Protein AF-A0A6C0EZB9-F1 (afdb_monomer)

Radius of gyration: 13.23 Å; Cα contacts (8 Å, |Δi|>4): 137; chains: 1; bounding box: 29×25×46 Å

Mean predicted aligned error: 6.22 Å

pLDDT: mean 82.63, std 13.84, range [41.56, 94.44]

Solvent-accessible surface area (backbone atoms only — not comparable to full-atom values): 6174 Å² total; per-residue (Å²): 141,70,64,70,65,56,53,52,53,53,48,52,28,56,77,66,67,34,49,66,60,41,50,52,51,57,71,73,45,92,70,54,67,67,56,37,39,53,52,33,37,50,26,18,49,69,19,38,51,65,47,35,36,48,39,40,67,74,64,24,70,62,46,71,68,33,23,58,32,3,57,45,67,45,100,88,52,69,64,68,44,13,48,49,27,15,51,49,38,46,32,41,59,70,64,75,46,63,61,85,58,49,74,92,71,53,82,77,74,82,127

Sequence (111 aa):
MSNSYQFSTFKQLIDATDASGLNKELKKTKLSQANLQEILNYASLMGDCQAIRIILLCGAKATKKAIDLATKPSNNTGEGGHTMAGLYIKSILNHDIDAKLTFAQIKIVPL

Organism: NCBI:txid1070528

Nearest PDB structures (foldseek):
  5hry-assembly3_D  TM=6.557E-01  e=8.475E-01  synthetic construct
  4eqf-assembly1_A  TM=3.449E-01  e=7.005E+00  Mus musculus

Secondary structure (DSSP, 8-state):
--HHHHHHHHHHHHHTT-HHHHHHHHHHS---HHHHHHHHHHHHHHT-HHHHHHHHHTTPPP-HHHHHHHTS--TTS-HHHHHHHHHHHHHHHTTSS-TTS-GGGS-----

Structure (mmCIF, N/CA/C/O backbone):
data_AF-A0A6C0EZB9-F1
#
_entry.id   AF-A0A6C0EZB9-F1
#
loop_
_atom_site.group_PDB
_atom_site.id
_atom_site.type_symbol
_atom_site.label_atom_id
_atom_site.label_alt_id
_atom_site.label_comp_id
_atom_site.label_asym_id
_atom_site.label_entity_id
_atom_site.label_seq_id
_atom_site.pdbx_PDB_ins_code
_atom_site.Cartn_x
_atom_site.Cartn_y
_atom_site.Cartn_z
_atom_site.occupancy
_atom_site.B_iso_or_equiv
_atom_site.auth_seq_id
_atom_site.auth_comp_id
_atom_site.auth_asym_id
_atom_site.auth_atom_id
_atom_site.pdbx_PDB_model_num
ATOM 1 N N . MET A 1 1 ? -0.438 12.243 22.602 1.00 43.31 1 MET A N 1
ATOM 2 C CA . MET A 1 1 ? 0.925 11.751 22.286 1.00 43.31 1 MET A CA 1
ATOM 3 C C . MET A 1 1 ? 0.867 10.522 21.361 1.00 43.31 1 MET A C 1
ATOM 5 O O . MET A 1 1 ? 1.581 9.562 21.598 1.00 43.31 1 MET A O 1
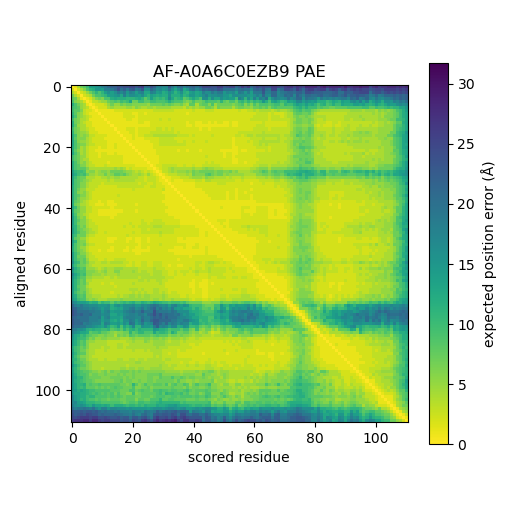ATOM 9 N N . SER A 1 2 ? 0.035 10.509 20.305 1.00 47.41 2 SER A N 1
ATOM 10 C CA . SER A 1 2 ? -0.497 9.210 19.825 1.00 47.41 2 SER A CA 1
ATOM 11 C C . SER A 1 2 ? -0.338 8.887 18.330 1.00 47.41 2 SER A C 1
ATOM 13 O O . SER A 1 2 ? -0.514 7.731 17.972 1.00 47.41 2 SER A O 1
ATOM 15 N N . ASN A 1 3 ? 0.040 9.835 17.461 1.00 52.62 3 ASN A N 1
ATOM 16 C CA . ASN A 1 3 ? 0.189 9.546 16.020 1.00 52.62 3 ASN A CA 1
ATOM 17 C C . ASN A 1 3 ? 1.583 9.013 15.641 1.00 52.62 3 ASN A C 1
ATOM 19 O O . ASN A 1 3 ? 1.689 8.114 14.811 1.00 52.62 3 ASN A O 1
ATOM 23 N N . SER A 1 4 ? 2.654 9.514 16.266 1.00 59.09 4 SER A N 1
ATOM 24 C CA . SER A 1 4 ? 4.028 9.157 15.874 1.00 59.09 4 SER A CA 1
ATOM 25 C C . SER A 1 4 ? 4.390 7.700 16.183 1.00 59.09 4 SER A C 1
ATOM 27 O O . SER A 1 4 ? 5.082 7.066 15.393 1.00 59.09 4 SER A O 1
ATOM 29 N N . TYR A 1 5 ? 3.888 7.154 17.298 1.00 60.44 5 TYR A N 1
ATOM 30 C CA . TYR A 1 5 ? 4.156 5.770 17.715 1.00 60.44 5 TYR A CA 1
ATOM 31 C C . TYR A 1 5 ? 3.452 4.744 16.812 1.00 60.44 5 TYR A C 1
ATOM 33 O O . TYR A 1 5 ? 4.022 3.713 16.464 1.00 60.44 5 TYR A O 1
ATOM 41 N N . GLN A 1 6 ? 2.225 5.045 16.374 1.00 68.81 6 GLN A N 1
ATOM 42 C CA . GLN A 1 6 ? 1.485 4.174 15.459 1.00 68.81 6 GLN A CA 1
ATOM 43 C C . GLN A 1 6 ? 2.152 4.131 14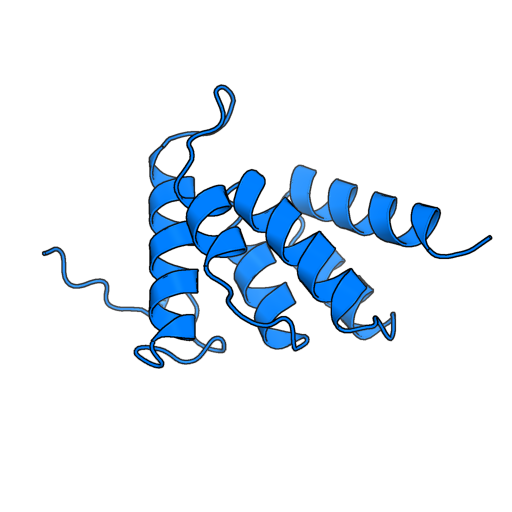.082 1.00 68.81 6 GLN A C 1
ATOM 45 O O . GLN A 1 6 ? 2.300 3.062 13.496 1.00 68.81 6 GLN A O 1
ATOM 50 N N . PHE A 1 7 ? 2.633 5.277 13.593 1.00 78.56 7 PHE A N 1
ATOM 51 C CA . PHE A 1 7 ? 3.327 5.330 12.311 1.00 78.56 7 PHE A CA 1
ATOM 52 C C . PHE A 1 7 ? 4.647 4.541 12.315 1.00 78.56 7 PHE A C 1
ATOM 54 O O . PHE A 1 7 ? 4.953 3.877 11.325 1.00 78.56 7 PHE A O 1
ATOM 61 N N . SER A 1 8 ? 5.394 4.524 13.429 1.00 84.69 8 SER A N 1
ATOM 62 C CA . SER A 1 8 ? 6.603 3.690 13.539 1.00 84.69 8 SER A CA 1
ATOM 63 C C . SER A 1 8 ? 6.320 2.190 13.443 1.00 84.69 8 SER A C 1
ATOM 65 O O . SER A 1 8 ? 7.085 1.484 12.792 1.00 84.69 8 SER A O 1
ATOM 67 N N . THR A 1 9 ? 5.216 1.701 14.015 1.00 91.62 9 THR A N 1
ATOM 68 C CA . THR A 1 9 ? 4.844 0.279 13.925 1.00 91.62 9 THR A CA 1
ATOM 69 C C . THR A 1 9 ? 4.531 -0.124 12.487 1.00 91.62 9 THR A C 1
ATOM 71 O O . THR A 1 9 ? 5.013 -1.151 12.019 1.00 91.62 9 THR A O 1
ATOM 74 N N . PHE A 1 10 ? 3.785 0.700 11.744 1.00 92.50 10 PHE A N 1
ATOM 75 C CA . PHE A 1 10 ? 3.490 0.404 10.340 1.00 92.50 10 PHE A CA 1
ATOM 76 C C . PHE A 1 10 ? 4.748 0.384 9.470 1.00 92.50 10 PHE A C 1
ATOM 78 O O . PHE A 1 10 ? 4.873 -0.499 8.626 1.00 92.50 10 PHE A O 1
ATOM 85 N N . LYS A 1 11 ? 5.698 1.300 9.699 1.00 91.19 11 LYS A N 1
ATOM 86 C CA . LYS A 1 11 ? 6.990 1.278 8.997 1.00 91.19 11 LYS A CA 1
ATOM 87 C C . LYS A 1 11 ? 7.765 -0.000 9.266 1.00 91.19 11 LYS A C 1
ATOM 89 O O . LYS A 1 11 ? 8.178 -0.641 8.316 1.00 91.19 11 LYS A O 1
ATOM 94 N N . GLN A 1 12 ? 7.883 -0.405 10.531 1.00 92.69 12 GLN A N 1
ATOM 95 C CA . GLN A 1 12 ? 8.571 -1.645 10.902 1.00 92.69 12 GLN A CA 1
ATOM 96 C C . GLN A 1 12 ? 7.960 -2.871 10.216 1.00 92.69 12 GLN A C 1
ATOM 98 O O . GLN A 1 12 ? 8.690 -3.734 9.743 1.00 92.69 12 GLN A O 1
ATOM 103 N N . LEU A 1 13 ? 6.628 -2.937 10.128 1.00 94.38 13 LEU A N 1
ATOM 104 C CA . LEU A 1 13 ? 5.934 -4.032 9.448 1.00 94.38 13 LEU A CA 1
ATOM 105 C C . LEU A 1 13 ? 6.193 -4.026 7.934 1.00 94.38 13 LEU A C 1
ATOM 107 O O . LEU A 1 13 ? 6.365 -5.092 7.351 1.00 94.38 13 LEU A O 1
ATOM 111 N N . ILE A 1 14 ? 6.257 -2.846 7.309 1.00 92.00 14 ILE A N 1
ATOM 112 C CA . ILE A 1 14 ? 6.591 -2.690 5.884 1.00 92.00 14 ILE A CA 1
ATOM 113 C C . ILE A 1 14 ? 8.060 -3.049 5.627 1.00 92.00 14 ILE A C 1
ATOM 115 O O . ILE A 1 14 ? 8.352 -3.821 4.722 1.00 92.00 14 ILE A O 1
ATOM 119 N N . ASP A 1 15 ? 8.983 -2.550 6.449 1.00 89.81 15 ASP A N 1
ATOM 120 C CA . ASP A 1 15 ? 10.417 -2.833 6.332 1.00 89.81 15 ASP A CA 1
ATOM 121 C C . ASP A 1 15 ? 10.706 -4.333 6.515 1.00 89.81 15 ASP A C 1
ATOM 123 O O . ASP A 1 15 ? 11.576 -4.891 5.851 1.00 89.81 15 ASP A O 1
ATOM 127 N N . ALA A 1 16 ? 9.945 -5.005 7.387 1.00 90.12 16 ALA A N 1
ATOM 128 C CA . ALA A 1 16 ? 10.012 -6.449 7.595 1.00 90.12 16 ALA A CA 1
ATOM 129 C C . ALA A 1 16 ? 9.248 -7.267 6.537 1.00 90.12 16 ALA A C 1
ATOM 131 O O . ALA A 1 16 ? 9.256 -8.497 6.604 1.00 90.12 16 ALA A O 1
ATOM 132 N N . THR A 1 17 ? 8.569 -6.628 5.577 1.00 89.44 17 THR A N 1
ATOM 133 C CA . THR A 1 17 ? 7.665 -7.266 4.598 1.00 89.44 17 THR A CA 1
ATOM 134 C C . THR A 1 17 ? 6.558 -8.125 5.242 1.00 89.44 17 THR A C 1
ATOM 136 O O . THR A 1 17 ? 6.033 -9.067 4.643 1.00 89.44 17 THR A O 1
ATOM 139 N N . ASP A 1 18 ? 6.160 -7.796 6.478 1.00 93.00 18 ASP A N 1
ATOM 140 C CA . ASP A 1 18 ? 5.118 -8.500 7.231 1.00 93.00 18 ASP A CA 1
ATOM 141 C C . ASP A 1 18 ? 3.719 -7.983 6.864 1.00 93.00 18 ASP A C 1
ATOM 143 O O . ASP A 1 18 ? 3.036 -7.274 7.613 1.00 93.00 18 ASP A O 1
ATOM 147 N N . ALA A 1 19 ? 3.256 -8.396 5.686 1.00 90.62 19 ALA A N 1
ATOM 148 C CA . ALA A 1 19 ? 1.920 -8.091 5.186 1.00 90.62 19 ALA A CA 1
ATOM 149 C C . ALA A 1 19 ? 0.799 -8.595 6.127 1.00 90.62 19 ALA A C 1
ATOM 151 O O . ALA A 1 19 ? -0.268 -7.983 6.233 1.00 90.62 19 ALA A O 1
ATOM 152 N N . SER A 1 20 ? 1.019 -9.707 6.838 1.00 93.50 20 SER A N 1
ATOM 153 C CA . SER A 1 20 ? 0.023 -10.278 7.755 1.00 93.50 20 SER A CA 1
ATOM 154 C C . SER A 1 20 ? -0.139 -9.415 9.004 1.00 93.50 20 SER A C 1
ATOM 156 O O . SER A 1 20 ? -1.267 -9.068 9.376 1.00 93.50 20 SER A O 1
ATOM 158 N N . GLY A 1 21 ? 0.977 -9.026 9.623 1.00 94.44 21 GLY A N 1
ATOM 159 C CA . GLY A 1 21 ? 1.015 -8.091 10.740 1.00 94.44 21 GLY A CA 1
ATOM 160 C C . GLY A 1 21 ? 0.442 -6.732 10.358 1.00 94.44 21 GLY A C 1
ATOM 161 O O . GLY A 1 21 ? -0.439 -6.231 11.058 1.00 94.44 21 GLY A O 1
ATOM 162 N N . LEU A 1 22 ? 0.826 -6.194 9.195 1.00 94.12 22 LEU A N 1
ATOM 163 C CA . LEU A 1 22 ? 0.305 -4.927 8.673 1.00 94.12 22 LEU A CA 1
ATOM 164 C C . LEU A 1 22 ? -1.226 -4.936 8.556 1.00 94.12 22 LEU A C 1
ATOM 166 O O . LEU A 1 22 ? -1.895 -4.033 9.057 1.00 94.12 22 LEU A O 1
ATOM 170 N N . ASN A 1 23 ? -1.800 -5.976 7.945 1.00 93.69 23 ASN A N 1
ATOM 171 C CA . ASN A 1 23 ? -3.250 -6.108 7.789 1.00 93.69 23 ASN A CA 1
ATOM 172 C C . ASN A 1 23 ? -3.972 -6.211 9.141 1.00 93.69 23 ASN A C 1
ATOM 174 O O . ASN A 1 23 ? -5.039 -5.625 9.331 1.00 93.69 23 ASN A O 1
ATOM 178 N N . LYS A 1 24 ? -3.399 -6.949 10.100 1.00 94.38 24 LYS A N 1
ATOM 179 C CA . LYS A 1 24 ? -3.957 -7.042 11.456 1.00 94.38 24 LYS A CA 1
ATOM 180 C C . LYS A 1 24 ? -3.943 -5.681 12.147 1.00 94.38 24 LYS A C 1
ATOM 182 O O . LYS A 1 24 ? -4.950 -5.307 12.744 1.00 94.38 24 LYS A O 1
ATOM 187 N N . GLU A 1 25 ? -2.841 -4.946 12.051 1.00 93.19 25 GLU A N 1
ATOM 188 C CA . GLU A 1 25 ? -2.673 -3.670 12.744 1.00 93.19 25 GLU A CA 1
ATOM 189 C C . GLU A 1 25 ? -3.552 -2.562 12.148 1.00 93.19 25 GLU A C 1
ATOM 191 O O . GLU A 1 25 ? -4.215 -1.828 12.885 1.00 93.19 25 GLU A O 1
ATOM 196 N N . LEU A 1 26 ? -3.664 -2.506 10.816 1.00 91.69 26 LEU A N 1
ATOM 197 C CA . LEU A 1 26 ? -4.555 -1.574 10.114 1.00 91.69 26 LEU A CA 1
ATOM 198 C C . LEU A 1 26 ? -6.038 -1.840 10.404 1.00 91.69 26 LEU A C 1
ATOM 200 O O . LEU A 1 26 ? -6.827 -0.905 10.466 1.00 91.69 26 LEU A O 1
ATOM 204 N N . LYS A 1 27 ? -6.439 -3.101 10.611 1.00 89.81 27 LYS A N 1
ATOM 205 C CA . LYS A 1 27 ? -7.824 -3.439 10.983 1.00 89.81 27 LYS A CA 1
ATOM 206 C C . LYS A 1 27 ? -8.158 -3.101 12.432 1.00 89.81 27 LYS A C 1
ATOM 208 O O . LYS A 1 27 ? -9.306 -2.781 12.731 1.00 89.81 27 LYS A O 1
ATOM 213 N N . LYS A 1 28 ? -7.180 -3.199 13.335 1.00 89.12 28 LYS A N 1
ATOM 214 C CA . LYS A 1 28 ? -7.347 -2.825 14.747 1.00 89.12 28 LYS A CA 1
ATOM 215 C C . LYS A 1 28 ? -7.387 -1.311 14.930 1.00 89.12 28 LYS A C 1
ATOM 217 O O . LYS A 1 28 ? -8.104 -0.816 15.797 1.00 89.12 28 LYS A O 1
ATOM 222 N N . THR A 1 29 ? -6.634 -0.584 14.111 1.00 85.56 29 THR A N 1
ATOM 223 C CA . THR A 1 29 ? -6.448 0.857 14.261 1.00 85.56 29 THR A CA 1
ATOM 224 C C . THR A 1 29 ? -7.352 1.627 13.304 1.00 85.56 29 THR A C 1
ATOM 226 O O . THR A 1 29 ? -7.186 1.569 12.090 1.00 85.56 29 THR A O 1
ATOM 229 N N . LYS A 1 30 ? -8.291 2.420 13.835 1.00 82.06 30 LYS A N 1
ATOM 230 C CA . LYS A 1 30 ? -9.062 3.370 13.016 1.00 82.06 30 LYS A CA 1
ATOM 231 C C . LYS A 1 30 ? -8.175 4.550 12.622 1.00 82.06 30 LYS A C 1
ATOM 233 O O . LYS A 1 30 ? -8.017 5.496 13.390 1.00 82.06 30 LYS A O 1
ATOM 238 N N . LEU A 1 31 ? -7.593 4.481 11.431 1.00 87.44 31 LEU A N 1
ATOM 239 C CA . LEU A 1 31 ? -6.751 5.540 10.886 1.00 87.44 31 LEU A CA 1
ATOM 240 C C . LEU A 1 31 ? -7.562 6.565 10.092 1.00 87.44 31 LEU A C 1
ATOM 242 O O . LEU A 1 31 ? -8.544 6.239 9.428 1.00 87.44 31 LEU A O 1
ATOM 246 N N . SER A 1 32 ? -7.114 7.819 10.143 1.00 90.94 32 SER A N 1
ATOM 247 C CA . SER A 1 32 ? -7.601 8.861 9.244 1.00 90.94 32 SER A CA 1
ATOM 248 C C . SER A 1 32 ? -7.094 8.618 7.820 1.00 90.94 32 SER A C 1
ATOM 250 O O . SER A 1 32 ? -6.074 7.955 7.607 1.00 90.94 32 SER A O 1
ATOM 252 N N . GLN A 1 33 ? -7.752 9.235 6.837 1.00 90.88 33 GLN A N 1
ATOM 253 C CA . GLN A 1 33 ? -7.290 9.171 5.451 1.00 90.88 33 GLN A CA 1
ATOM 254 C C . GLN A 1 33 ? -5.869 9.717 5.275 1.00 90.88 33 GLN A C 1
ATOM 256 O O . GLN A 1 33 ? -5.107 9.194 4.467 1.00 90.88 33 GLN A O 1
ATOM 261 N N . ALA A 1 34 ? -5.503 10.756 6.031 1.00 90.81 34 ALA A N 1
ATOM 262 C CA . ALA A 1 34 ? -4.166 11.338 5.981 1.00 90.81 34 ALA A CA 1
ATOM 263 C C . ALA A 1 34 ? -3.103 10.334 6.449 1.00 90.81 34 ALA A C 1
ATOM 265 O O . ALA A 1 34 ? -2.104 10.147 5.759 1.00 90.81 34 ALA A O 1
ATOM 266 N N . ASN A 1 35 ? -3.364 9.624 7.552 1.00 91.44 35 ASN A N 1
ATOM 267 C CA . ASN A 1 35 ? -2.451 8.607 8.074 1.00 91.44 35 ASN A CA 1
ATOM 268 C C . ASN A 1 35 ? -2.337 7.422 7.103 1.00 91.44 35 ASN A C 1
ATOM 270 O O . ASN A 1 35 ? -1.236 6.976 6.798 1.00 91.44 35 ASN A O 1
ATOM 274 N N . LEU A 1 36 ? -3.462 6.943 6.558 1.00 92.81 36 LEU A N 1
ATOM 275 C CA . LEU A 1 36 ? -3.466 5.891 5.535 1.00 92.81 36 LEU A CA 1
ATOM 276 C C . LEU A 1 36 ? -2.661 6.297 4.294 1.00 92.81 36 LEU A C 1
ATOM 278 O O . LEU A 1 36 ? -1.906 5.490 3.754 1.00 92.81 36 LEU A O 1
ATOM 282 N N . GLN A 1 37 ? -2.780 7.555 3.861 1.00 94.19 37 GLN A N 1
ATOM 283 C CA . GLN A 1 37 ? -2.012 8.075 2.734 1.00 94.19 37 GLN A CA 1
ATOM 284 C C . GLN A 1 37 ? -0.515 8.152 3.043 1.00 94.19 37 GLN A C 1
ATOM 286 O O . GLN A 1 37 ? 0.306 7.890 2.166 1.00 94.19 37 GLN A O 1
ATOM 291 N N . GLU A 1 38 ? -0.147 8.515 4.269 1.00 92.94 38 GLU A N 1
ATOM 292 C CA . GLU A 1 38 ? 1.246 8.555 4.706 1.00 92.94 38 GLU A CA 1
ATOM 293 C C . GLU A 1 38 ? 1.879 7.158 4.686 1.00 92.94 38 GLU A C 1
ATOM 295 O O . GLU A 1 38 ? 2.965 6.980 4.132 1.00 92.94 38 GLU A O 1
ATOM 300 N N . ILE A 1 39 ? 1.160 6.153 5.197 1.00 93.62 39 ILE A N 1
ATOM 301 C CA . ILE A 1 39 ? 1.602 4.752 5.195 1.00 93.62 39 ILE A CA 1
ATOM 302 C C . ILE A 1 39 ? 1.686 4.224 3.757 1.00 93.62 39 ILE A C 1
ATOM 304 O O . ILE A 1 39 ? 2.668 3.576 3.405 1.00 93.62 39 ILE A O 1
ATOM 308 N N . LEU A 1 40 ? 0.716 4.558 2.897 1.00 94.38 40 LEU A N 1
ATOM 309 C CA . LEU A 1 40 ? 0.745 4.194 1.477 1.00 94.38 40 LEU A CA 1
ATOM 310 C C . LEU A 1 40 ? 1.970 4.775 0.769 1.00 94.38 40 LEU A C 1
ATOM 312 O O . LEU A 1 40 ? 2.632 4.069 0.015 1.00 94.38 40 LEU A O 1
ATOM 316 N N . ASN A 1 41 ? 2.280 6.050 1.006 1.00 92.50 41 ASN A N 1
ATOM 317 C CA . ASN A 1 41 ? 3.447 6.698 0.414 1.00 92.50 41 ASN A CA 1
ATOM 318 C C . ASN A 1 41 ? 4.743 6.012 0.864 1.00 92.50 41 ASN A C 1
ATOM 320 O O . ASN A 1 41 ? 5.646 5.835 0.052 1.00 92.50 41 ASN A O 1
ATOM 324 N N . TYR A 1 42 ? 4.829 5.600 2.131 1.00 91.75 42 TYR A N 1
ATOM 325 C CA . TYR A 1 42 ? 5.984 4.860 2.627 1.00 91.75 42 TYR A CA 1
ATOM 326 C C . TYR A 1 42 ? 6.091 3.467 1.994 1.00 91.75 42 TYR A C 1
ATOM 328 O O . TYR A 1 42 ? 7.139 3.127 1.462 1.00 91.75 42 TYR A O 1
ATOM 336 N N . ALA A 1 43 ? 5.000 2.698 1.949 1.00 91.38 43 ALA A N 1
ATOM 337 C CA . ALA A 1 43 ? 4.978 1.400 1.269 1.00 91.38 43 ALA A CA 1
ATOM 338 C C . ALA A 1 43 ? 5.343 1.520 -0.222 1.00 91.38 43 ALA A C 1
ATOM 340 O O . ALA A 1 43 ? 6.054 0.675 -0.758 1.00 91.38 43 ALA A O 1
ATOM 341 N N . SER A 1 44 ? 4.909 2.610 -0.864 1.00 91.94 44 SER A N 1
ATOM 342 C CA . SER A 1 44 ? 5.277 2.955 -2.241 1.00 91.94 44 SER A CA 1
ATOM 343 C C . SER A 1 44 ? 6.776 3.212 -2.367 1.00 91.94 44 SER A C 1
ATOM 345 O O . SER A 1 44 ? 7.413 2.624 -3.226 1.00 91.94 44 SER A O 1
ATOM 347 N N . LEU A 1 45 ? 7.357 4.011 -1.468 1.00 88.88 45 LEU A N 1
ATOM 348 C CA . LEU A 1 45 ? 8.801 4.265 -1.423 1.00 88.88 45 LEU A CA 1
ATOM 349 C C . LEU A 1 45 ? 9.632 2.996 -1.177 1.00 88.88 45 LEU A C 1
ATOM 351 O O . LEU A 1 45 ? 10.786 2.943 -1.584 1.00 88.88 45 LEU A O 1
ATOM 355 N N . MET A 1 46 ? 9.069 1.990 -0.509 1.00 87.44 46 MET A N 1
ATOM 356 C CA . MET A 1 46 ? 9.723 0.696 -0.292 1.00 87.44 46 MET A CA 1
ATOM 357 C C . MET A 1 46 ? 9.494 -0.292 -1.446 1.00 87.44 46 MET A C 1
ATOM 359 O O . MET A 1 46 ? 10.130 -1.3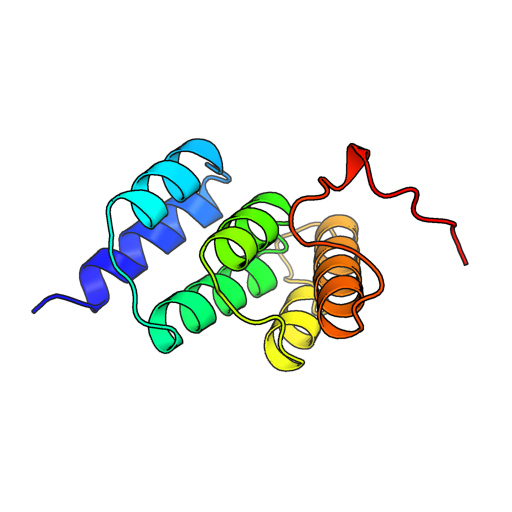42 -1.484 1.00 87.44 46 MET A O 1
ATOM 363 N N . GLY A 1 47 ? 8.599 0.022 -2.389 1.00 87.50 47 GLY A N 1
ATOM 364 C CA . GLY A 1 47 ? 8.206 -0.886 -3.469 1.00 87.50 47 GLY A CA 1
ATOM 365 C C . GLY A 1 47 ? 7.427 -2.119 -2.987 1.00 87.50 47 GLY A C 1
ATOM 366 O O . GLY A 1 47 ? 7.333 -3.109 -3.715 1.00 87.50 47 GLY A O 1
ATOM 367 N N . ASP A 1 48 ? 6.863 -2.090 -1.772 1.00 88.44 48 ASP A N 1
ATOM 368 C CA . ASP A 1 48 ? 6.156 -3.234 -1.186 1.00 88.44 48 ASP A CA 1
ATOM 369 C C . ASP A 1 48 ? 4.728 -3.334 -1.738 1.00 88.44 48 ASP A C 1
ATOM 371 O O . ASP A 1 48 ? 3.753 -2.790 -1.211 1.00 88.44 48 ASP A O 1
ATOM 375 N N . CYS A 1 49 ? 4.618 -4.088 -2.826 1.00 87.56 49 CYS A N 1
ATOM 376 C CA . CYS A 1 49 ? 3.381 -4.397 -3.526 1.00 87.56 49 CYS A CA 1
ATOM 377 C C . CYS A 1 49 ? 2.271 -4.960 -2.615 1.00 87.56 49 CYS A C 1
ATOM 379 O O . CYS A 1 49 ? 1.097 -4.613 -2.781 1.00 87.56 49 CYS A O 1
ATOM 381 N N . GLN A 1 50 ? 2.612 -5.823 -1.651 1.00 88.88 50 GLN A N 1
ATOM 382 C CA . GLN A 1 50 ? 1.617 -6.439 -0.768 1.00 88.88 50 GLN A CA 1
ATOM 383 C C . GLN A 1 50 ? 1.118 -5.437 0.269 1.00 88.88 50 GLN A C 1
ATOM 385 O O . GLN A 1 50 ? -0.095 -5.334 0.487 1.00 88.88 50 GLN A O 1
ATOM 390 N N . ALA A 1 51 ? 2.026 -4.656 0.858 1.00 92.44 51 ALA A N 1
ATOM 391 C CA . ALA A 1 51 ? 1.652 -3.587 1.770 1.00 92.44 51 ALA A CA 1
ATOM 392 C C . ALA A 1 51 ? 0.760 -2.549 1.083 1.00 92.44 51 ALA A C 1
ATOM 394 O O . ALA A 1 51 ? -0.320 -2.243 1.590 1.00 92.44 51 ALA A O 1
ATOM 395 N N . ILE A 1 52 ? 1.152 -2.070 -0.102 1.00 93.12 52 ILE A N 1
ATOM 396 C CA . ILE A 1 52 ? 0.372 -1.125 -0.916 1.00 93.12 52 ILE A CA 1
ATOM 397 C C . ILE A 1 52 ? -1.057 -1.634 -1.115 1.00 93.12 52 ILE A C 1
ATOM 399 O O . ILE A 1 52 ? -2.018 -0.905 -0.865 1.00 93.12 52 ILE A O 1
ATOM 403 N N . ARG A 1 53 ? -1.215 -2.903 -1.510 1.00 91.50 53 ARG A N 1
ATOM 404 C CA . ARG A 1 53 ? -2.532 -3.521 -1.684 1.00 91.50 53 ARG A CA 1
ATOM 405 C C . ARG A 1 53 ? -3.358 -3.497 -0.400 1.00 91.50 53 ARG A C 1
ATOM 407 O O . ARG A 1 53 ? -4.519 -3.096 -0.438 1.00 91.50 53 ARG A O 1
ATOM 414 N N . ILE A 1 54 ? -2.788 -3.922 0.725 1.00 93.81 54 ILE A N 1
ATOM 415 C CA . ILE A 1 54 ? -3.494 -3.947 2.014 1.00 93.81 54 ILE A CA 1
ATOM 416 C C . ILE A 1 54 ? -3.925 -2.536 2.423 1.00 93.81 54 ILE A C 1
ATOM 418 O O . ILE A 1 54 ? -5.067 -2.335 2.827 1.00 93.81 54 ILE A O 1
ATOM 422 N N . ILE A 1 55 ? -3.041 -1.552 2.280 1.00 94.38 55 ILE A N 1
ATOM 423 C CA . ILE A 1 55 ? -3.312 -0.165 2.665 1.00 94.38 55 ILE A CA 1
ATOM 424 C C . ILE A 1 55 ? -4.439 0.433 1.805 1.00 94.38 55 ILE A C 1
ATOM 426 O O . ILE A 1 55 ? -5.332 1.097 2.336 1.00 94.38 55 ILE A O 1
ATOM 430 N N . LEU A 1 56 ? -4.456 0.145 0.497 1.00 93.31 56 LEU A N 1
ATOM 431 C CA . LEU A 1 56 ? -5.554 0.525 -0.402 1.00 93.31 56 LEU A CA 1
ATOM 432 C C . LEU A 1 56 ? -6.875 -0.161 -0.015 1.00 93.31 56 LEU A C 1
ATOM 434 O O . LEU A 1 56 ? -7.917 0.490 0.008 1.00 93.31 56 LEU A O 1
ATOM 438 N N . LEU A 1 57 ? -6.843 -1.440 0.380 1.00 92.19 57 LEU A N 1
ATOM 439 C CA . LEU A 1 57 ? -8.022 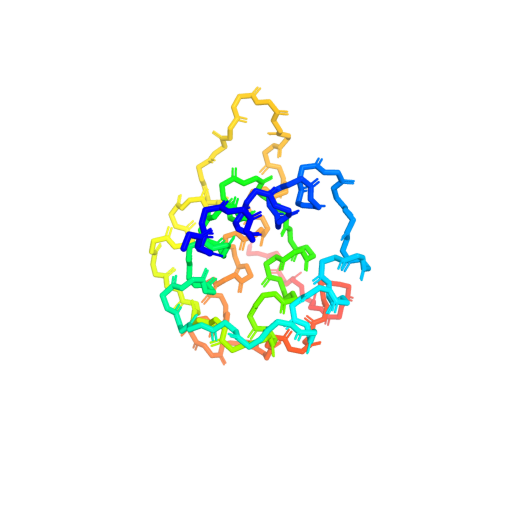-2.156 0.892 1.00 92.19 57 LEU A CA 1
ATOM 440 C C . LEU A 1 57 ? -8.554 -1.589 2.212 1.00 92.19 57 LEU A C 1
ATOM 442 O O . LEU A 1 57 ? -9.749 -1.690 2.487 1.00 92.19 57 LEU A O 1
ATOM 446 N N . CYS A 1 58 ? -7.689 -0.970 3.011 1.00 90.62 58 CYS A N 1
ATOM 447 C CA . CYS A 1 58 ? -8.069 -0.251 4.223 1.00 90.62 58 CYS A CA 1
ATOM 448 C C . CYS A 1 58 ? -8.607 1.166 3.951 1.00 90.62 58 CYS A C 1
ATOM 450 O O . CYS A 1 58 ? -8.917 1.881 4.901 1.00 90.62 58 CYS A O 1
ATOM 452 N N . GLY A 1 59 ? -8.758 1.567 2.683 1.00 90.12 59 GLY A N 1
ATOM 453 C CA . GLY A 1 59 ? -9.398 2.824 2.284 1.00 90.12 59 GLY A CA 1
ATOM 454 C C . GLY A 1 59 ? -8.434 3.936 1.874 1.00 90.12 59 GLY A C 1
ATOM 455 O O . GLY A 1 59 ? -8.880 5.036 1.535 1.00 90.12 59 GLY A O 1
ATOM 456 N N . ALA A 1 60 ? -7.120 3.681 1.851 1.00 92.12 60 ALA A N 1
ATOM 457 C CA . ALA A 1 60 ? -6.191 4.639 1.266 1.00 92.12 60 ALA A CA 1
ATOM 458 C C . ALA A 1 60 ? -6.547 4.901 -0.205 1.00 92.12 60 ALA A C 1
ATOM 460 O O . ALA A 1 60 ? -7.008 4.015 -0.924 1.00 92.12 60 ALA A O 1
ATOM 461 N N . LYS A 1 61 ? -6.323 6.132 -0.666 1.00 91.50 61 LYS A N 1
ATOM 462 C CA . LYS A 1 61 ? -6.562 6.495 -2.063 1.00 91.50 61 LYS A CA 1
ATOM 463 C C . LYS A 1 61 ? -5.286 6.268 -2.855 1.00 91.50 61 LYS A C 1
ATOM 465 O O . LYS A 1 61 ? -4.206 6.692 -2.442 1.00 91.50 61 LYS A O 1
ATOM 470 N N . ALA A 1 62 ? -5.418 5.656 -4.025 1.00 90.25 62 ALA A N 1
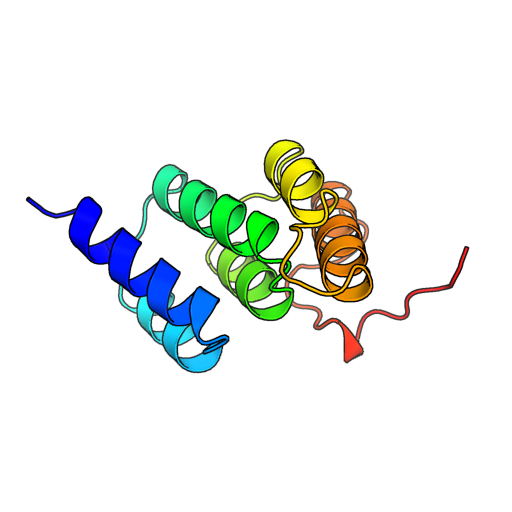ATOM 471 C CA . ALA A 1 62 ? -4.362 5.729 -5.018 1.00 90.25 62 ALA A CA 1
ATOM 472 C C . ALA A 1 62 ? -4.155 7.209 -5.387 1.00 90.25 62 ALA A C 1
ATOM 474 O O . ALA A 1 62 ? -5.118 7.955 -5.569 1.00 90.25 62 ALA A O 1
ATOM 475 N N . THR A 1 63 ? -2.905 7.665 -5.434 1.00 92.31 63 THR A N 1
ATOM 476 C CA . THR A 1 63 ? -2.574 9.054 -5.775 1.00 92.31 63 THR A CA 1
ATOM 477 C C . THR A 1 63 ? -1.365 9.093 -6.692 1.00 92.31 63 THR A C 1
ATOM 479 O O . THR A 1 63 ? -0.516 8.204 -6.641 1.00 92.31 63 THR A O 1
ATOM 482 N N . LYS A 1 64 ? -1.245 10.162 -7.491 1.00 91.50 64 LYS A N 1
ATOM 483 C CA . LYS A 1 64 ? -0.058 10.399 -8.327 1.00 91.50 64 LYS A CA 1
ATOM 484 C C . LYS A 1 64 ? 1.235 10.374 -7.509 1.00 91.50 64 LYS A C 1
ATOM 486 O O . LYS A 1 64 ? 2.191 9.740 -7.918 1.00 91.50 64 LYS A O 1
ATOM 491 N N . LYS A 1 65 ? 1.220 10.943 -6.299 1.00 92.19 65 LYS A N 1
ATOM 492 C CA . LYS A 1 65 ? 2.373 10.914 -5.390 1.00 92.19 65 LYS A CA 1
ATOM 493 C C . LYS A 1 65 ? 2.800 9.489 -5.023 1.00 92.19 65 LYS A C 1
ATOM 495 O O . LYS A 1 65 ? 3.991 9.208 -5.006 1.00 92.19 65 LYS A O 1
ATOM 500 N N . ALA A 1 66 ? 1.849 8.606 -4.718 1.00 90.56 66 ALA A N 1
ATOM 501 C CA . ALA A 1 66 ? 2.154 7.210 -4.410 1.00 90.56 66 ALA A CA 1
ATOM 502 C C . ALA A 1 66 ? 2.736 6.480 -5.637 1.00 90.56 66 ALA A C 1
ATOM 504 O O . ALA A 1 66 ? 3.697 5.733 -5.496 1.00 90.56 66 ALA A O 1
ATOM 505 N N . ILE A 1 67 ? 2.228 6.769 -6.843 1.00 91.69 67 ILE A N 1
ATOM 506 C CA . ILE A 1 67 ? 2.799 6.261 -8.103 1.00 91.69 67 ILE A CA 1
ATOM 507 C C . ILE A 1 67 ? 4.242 6.741 -8.261 1.00 91.69 67 ILE A C 1
ATOM 509 O O . ILE A 1 67 ? 5.131 5.914 -8.421 1.00 91.69 67 ILE A O 1
ATOM 513 N N . ASP A 1 68 ? 4.480 8.050 -8.155 1.00 90.25 68 ASP A N 1
ATOM 514 C CA . ASP A 1 68 ? 5.807 8.644 -8.344 1.00 90.25 68 ASP A CA 1
ATOM 515 C C . ASP A 1 68 ? 6.837 8.058 -7.371 1.00 90.25 68 ASP A C 1
ATOM 517 O O . ASP A 1 68 ? 7.993 7.858 -7.740 1.00 90.25 68 ASP A O 1
ATOM 521 N N . LEU A 1 69 ? 6.421 7.784 -6.130 1.00 89.69 69 LEU A N 1
ATOM 522 C CA . LEU A 1 69 ? 7.258 7.143 -5.117 1.00 89.69 69 LEU A CA 1
ATOM 523 C C . LEU A 1 69 ? 7.551 5.684 -5.460 1.00 89.69 69 LEU A C 1
ATOM 525 O O . LEU A 1 69 ? 8.700 5.276 -5.356 1.00 89.69 69 LEU A O 1
ATOM 529 N N . ALA A 1 70 ? 6.545 4.931 -5.903 1.00 88.25 70 ALA A N 1
ATOM 530 C CA . ALA A 1 70 ? 6.717 3.538 -6.295 1.00 88.25 70 ALA A CA 1
ATOM 531 C C . ALA A 1 70 ? 7.535 3.372 -7.580 1.00 88.25 70 ALA A C 1
ATOM 533 O O . ALA A 1 70 ? 8.203 2.367 -7.746 1.00 88.25 70 ALA A O 1
ATOM 534 N N . THR A 1 71 ? 7.526 4.345 -8.493 1.00 83.06 71 THR A N 1
ATOM 535 C CA . THR A 1 71 ? 8.322 4.286 -9.732 1.00 83.06 71 THR A CA 1
ATOM 536 C C . THR A 1 71 ? 9.748 4.815 -9.583 1.00 83.06 71 THR A C 1
ATOM 538 O O . THR A 1 71 ? 10.491 4.803 -10.560 1.00 83.06 71 THR A O 1
ATOM 541 N N . LYS A 1 72 ? 10.137 5.317 -8.404 1.00 80.50 72 LYS A N 1
ATOM 542 C CA . LYS A 1 72 ? 11.497 5.796 -8.130 1.00 80.50 72 LYS A CA 1
ATOM 543 C C . LYS A 1 72 ? 12.288 4.681 -7.448 1.00 80.50 72 LYS A C 1
ATOM 545 O O . LYS A 1 72 ? 12.065 4.454 -6.261 1.00 80.50 72 LYS A O 1
ATOM 550 N N . PRO A 1 73 ? 13.226 4.016 -8.148 1.00 64.00 73 PRO A N 1
ATOM 551 C CA . PRO A 1 73 ? 14.050 2.988 -7.531 1.00 64.00 73 PRO A CA 1
ATOM 552 C C . PRO A 1 73 ? 14.791 3.573 -6.326 1.00 64.00 73 PRO A C 1
ATOM 554 O O . PRO A 1 73 ? 15.428 4.623 -6.431 1.00 64.00 73 PRO A O 1
ATOM 557 N N . SER A 1 74 ? 14.710 2.903 -5.177 1.00 62.38 74 SER A N 1
ATOM 558 C CA . SER A 1 74 ? 15.643 3.159 -4.080 1.00 62.38 74 SER A CA 1
ATOM 559 C C . SER A 1 74 ? 16.924 2.360 -4.332 1.00 62.38 74 SER A C 1
ATOM 561 O O . SER A 1 74 ? 16.851 1.214 -4.777 1.00 62.38 74 SER A O 1
ATOM 563 N N . ASN A 1 75 ? 18.090 2.924 -4.002 1.00 59.75 75 ASN A N 1
ATOM 564 C CA . ASN A 1 75 ? 19.401 2.278 -4.187 1.00 59.75 75 ASN A CA 1
ATOM 565 C C . ASN A 1 75 ? 19.538 0.907 -3.480 1.00 59.75 75 ASN A C 1
ATOM 567 O O . ASN A 1 75 ? 20.502 0.192 -3.733 1.00 59.75 75 ASN A O 1
ATOM 571 N N . ASN A 1 76 ? 18.593 0.542 -2.602 1.00 53.25 76 ASN A N 1
ATOM 572 C CA . ASN A 1 76 ? 18.648 -0.639 -1.738 1.00 53.25 76 ASN A CA 1
ATOM 573 C C . ASN A 1 76 ? 17.625 -1.734 -2.093 1.00 53.25 76 ASN A C 1
ATOM 575 O O . ASN A 1 76 ? 17.519 -2.724 -1.373 1.00 53.25 76 ASN A O 1
ATOM 579 N N . THR A 1 77 ? 16.855 -1.587 -3.172 1.00 55.28 77 THR A N 1
ATOM 580 C CA . THR A 1 77 ? 15.763 -2.515 -3.522 1.00 55.28 77 THR A CA 1
ATOM 581 C C . THR A 1 77 ? 15.708 -2.724 -5.031 1.00 55.28 77 THR A C 1
ATOM 583 O O . THR A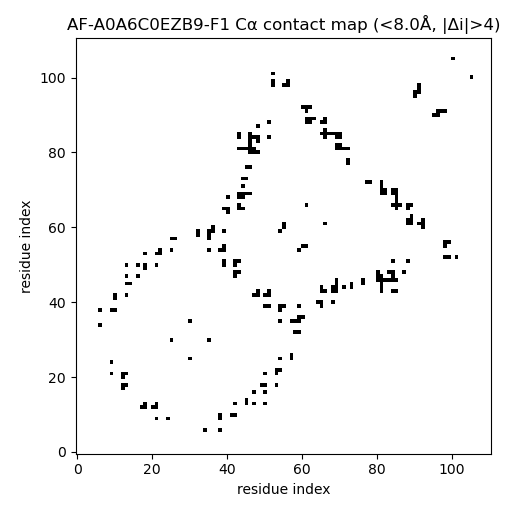 1 77 ? 15.724 -1.748 -5.774 1.00 55.28 77 THR A O 1
ATOM 586 N N . GLY A 1 78 ? 15.627 -3.978 -5.490 1.00 56.81 78 GLY A N 1
ATOM 587 C CA . GLY A 1 78 ? 15.639 -4.312 -6.920 1.00 56.81 78 GLY A CA 1
ATOM 588 C C . GLY A 1 78 ? 14.549 -3.593 -7.731 1.00 56.81 78 GLY A C 1
ATOM 589 O O . GLY A 1 78 ? 13.407 -3.459 -7.286 1.00 56.81 78 GLY A O 1
ATOM 590 N N . GLU A 1 79 ? 14.899 -3.160 -8.944 1.00 55.50 79 GLU A N 1
ATOM 591 C CA . GLU A 1 79 ? 14.086 -2.280 -9.806 1.00 55.50 79 GLU A CA 1
ATOM 592 C C . GLU A 1 79 ? 12.713 -2.865 -10.207 1.00 55.50 79 GLU A C 1
ATOM 594 O O . GLU A 1 79 ? 11.759 -2.127 -10.477 1.00 55.50 79 GLU A O 1
ATOM 599 N N . GLY A 1 80 ? 12.578 -4.196 -10.206 1.00 60.75 80 GLY A N 1
ATOM 600 C CA . GLY A 1 80 ? 11.346 -4.886 -10.603 1.00 60.75 80 GLY A CA 1
ATOM 601 C C . GLY A 1 80 ? 10.167 -4.686 -9.641 1.00 60.75 80 GLY A C 1
ATOM 602 O O . GLY A 1 80 ? 9.032 -4.534 -10.091 1.00 60.75 80 GLY A O 1
ATOM 603 N N . GLY A 1 81 ? 10.416 -4.637 -8.325 1.00 70.25 81 GLY A N 1
ATOM 604 C CA . GLY A 1 81 ? 9.354 -4.478 -7.317 1.00 70.25 81 GLY A CA 1
ATOM 605 C C . GLY A 1 81 ? 8.719 -3.084 -7.336 1.00 70.25 81 GLY A C 1
ATOM 606 O O . GLY A 1 81 ? 7.500 -2.944 -7.261 1.00 70.25 81 GLY A O 1
ATOM 607 N N . HIS A 1 82 ? 9.548 -2.063 -7.547 1.00 80.19 82 HIS A N 1
ATOM 608 C CA . HIS A 1 82 ? 9.150 -0.659 -7.684 1.00 80.19 82 HIS A CA 1
ATOM 609 C C . HIS A 1 82 ? 8.267 -0.424 -8.908 1.00 80.19 82 HIS A C 1
ATOM 611 O O . HIS A 1 82 ? 7.133 0.049 -8.808 1.00 80.19 82 HIS A O 1
ATOM 617 N N . THR A 1 83 ? 8.734 -0.871 -10.073 1.00 79.62 83 THR A N 1
ATOM 618 C CA . THR A 1 83 ? 7.977 -0.738 -11.324 1.00 79.62 83 THR A CA 1
ATOM 619 C C . THR A 1 83 ? 6.592 -1.389 -11.218 1.00 79.62 83 THR A C 1
ATOM 621 O O . THR A 1 83 ? 5.592 -0.813 -11.656 1.00 79.62 83 THR A O 1
ATOM 624 N N . MET A 1 84 ? 6.504 -2.554 -10.565 1.00 82.06 84 MET A N 1
ATOM 625 C CA . MET A 1 84 ? 5.232 -3.241 -10.332 1.00 82.06 84 MET A CA 1
ATOM 626 C C . MET A 1 84 ? 4.317 -2.528 -9.347 1.00 82.06 84 MET A C 1
ATOM 628 O O . MET A 1 84 ? 3.124 -2.385 -9.624 1.00 82.06 84 MET A O 1
ATOM 632 N N . ALA A 1 85 ? 4.864 -2.017 -8.249 1.00 86.19 85 ALA A N 1
ATOM 633 C CA . ALA A 1 85 ? 4.125 -1.201 -7.299 1.00 86.19 85 ALA A CA 1
ATOM 634 C C . ALA A 1 85 ? 3.513 0.038 -7.979 1.00 86.19 85 ALA A C 1
ATOM 636 O O . ALA A 1 85 ? 2.324 0.322 -7.809 1.00 86.19 85 ALA A O 1
ATOM 637 N N . GLY A 1 86 ? 4.292 0.737 -8.810 1.00 86.75 86 GLY A N 1
ATOM 638 C CA . GLY A 1 86 ? 3.838 1.923 -9.535 1.00 86.75 86 GLY A CA 1
ATOM 639 C C . GLY A 1 86 ? 2.722 1.616 -10.531 1.00 86.75 86 GLY A C 1
ATOM 640 O O . GLY A 1 86 ? 1.693 2.296 -10.538 1.00 86.75 86 GLY A O 1
ATOM 641 N N . LEU A 1 87 ? 2.886 0.558 -11.333 1.00 87.19 87 LEU A N 1
ATOM 642 C CA . LEU A 1 87 ? 1.867 0.115 -12.288 1.00 87.19 87 LEU A CA 1
ATOM 643 C C . LEU A 1 87 ? 0.573 -0.316 -11.596 1.00 87.19 87 LEU A C 1
ATOM 645 O O . LEU A 1 87 ? -0.512 0.015 -12.073 1.00 87.19 87 LEU A O 1
ATOM 649 N N . TYR A 1 88 ? 0.666 -0.985 -10.449 1.00 87.00 88 TYR A N 1
ATOM 650 C CA . TYR A 1 88 ? -0.499 -1.387 -9.668 1.00 87.00 88 TYR A CA 1
ATOM 651 C C . TYR A 1 88 ? -1.285 -0.190 -9.130 1.00 87.00 88 TYR A C 1
ATOM 653 O O . TYR A 1 88 ? -2.492 -0.095 -9.354 1.00 87.00 88 TYR A O 1
ATOM 661 N N . ILE A 1 89 ? -0.608 0.770 -8.488 1.00 89.56 89 ILE A N 1
ATOM 662 C CA . ILE A 1 89 ? -1.265 1.984 -7.979 1.00 89.56 89 ILE A CA 1
ATOM 663 C C . ILE A 1 89 ? -1.885 2.774 -9.136 1.00 89.56 89 ILE A C 1
ATOM 665 O O . ILE A 1 89 ? -3.012 3.251 -9.011 1.00 89.56 89 ILE A O 1
ATOM 669 N N . LYS A 1 90 ? -1.178 2.889 -10.269 1.00 90.31 90 LYS A N 1
ATOM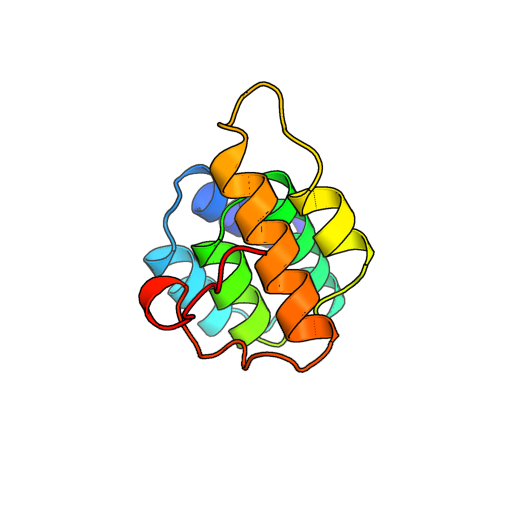 670 C CA . LYS A 1 90 ? -1.680 3.562 -11.474 1.00 90.31 90 LYS A CA 1
ATOM 671 C C . LYS A 1 90 ? -2.938 2.892 -12.019 1.00 90.31 90 LYS A C 1
ATOM 673 O O . LYS A 1 90 ? -3.905 3.588 -12.303 1.00 90.31 90 LYS A O 1
ATOM 678 N N . SER A 1 91 ? -2.941 1.566 -12.106 1.00 88.94 91 SER A N 1
ATOM 679 C CA . SER A 1 91 ? -4.087 0.797 -12.600 1.00 88.94 91 SER A CA 1
ATOM 680 C C . SER A 1 91 ? -5.305 0.957 -11.683 1.00 88.94 91 SER A C 1
ATOM 682 O O . SER A 1 91 ? -6.420 1.128 -12.159 1.00 88.94 91 SER A O 1
ATOM 684 N N . ILE A 1 92 ? -5.110 0.992 -10.359 1.00 87.19 92 ILE A N 1
ATOM 685 C CA . ILE A 1 92 ? -6.201 1.271 -9.408 1.00 87.19 92 ILE A CA 1
ATOM 686 C C . ILE A 1 92 ? -6.696 2.713 -9.541 1.00 87.19 92 ILE A C 1
ATOM 688 O O . ILE A 1 92 ? -7.903 2.947 -9.539 1.00 87.19 92 ILE A O 1
ATOM 692 N N . LEU A 1 93 ? -5.781 3.682 -9.660 1.00 89.19 93 LEU A N 1
ATOM 693 C CA . LEU A 1 93 ? -6.123 5.098 -9.828 1.00 89.19 93 LEU A CA 1
ATOM 694 C C . LEU A 1 93 ? -6.955 5.337 -11.092 1.00 89.19 93 LEU A C 1
ATOM 696 O O . LEU A 1 93 ? -7.880 6.142 -11.070 1.00 89.19 93 LEU A O 1
ATOM 700 N N . ASN A 1 94 ? -6.617 4.642 -12.173 1.00 88.75 94 ASN A N 1
ATOM 701 C CA . ASN A 1 94 ? -7.315 4.716 -13.450 1.00 88.75 94 ASN A CA 1
ATOM 702 C C . ASN A 1 94 ? -8.594 3.867 -13.499 1.00 88.75 94 ASN A C 1
ATOM 704 O O . ASN A 1 94 ? -9.297 3.908 -14.502 1.00 88.75 94 ASN A O 1
ATOM 708 N N . HIS A 1 95 ? -8.913 3.127 -12.430 1.00 84.25 95 HIS A N 1
ATOM 709 C CA . HIS A 1 95 ? -10.015 2.163 -12.379 1.00 84.25 95 HIS A CA 1
ATOM 710 C C . HIS A 1 95 ? -9.884 0.985 -13.362 1.00 84.25 95 HIS A C 1
ATOM 712 O O . HIS A 1 95 ? -10.875 0.321 -13.662 1.00 84.25 95 HIS A O 1
ATOM 718 N N . ASP A 1 96 ? -8.665 0.680 -13.810 1.00 86.12 96 ASP A N 1
ATOM 719 C CA . ASP A 1 96 ? -8.367 -0.463 -14.681 1.00 86.12 96 ASP A CA 1
ATOM 720 C C . ASP A 1 96 ? -8.477 -1.800 -13.919 1.00 86.12 96 ASP A C 1
ATOM 722 O O . ASP A 1 96 ? -8.798 -2.836 -14.501 1.00 86.12 96 ASP A O 1
ATOM 726 N N . ILE A 1 97 ? -8.214 -1.789 -12.603 1.00 83.69 97 ILE A N 1
ATOM 727 C CA . ILE A 1 97 ? -8.289 -2.961 -11.713 1.00 83.69 97 ILE A CA 1
ATOM 728 C C . ILE A 1 97 ? -8.910 -2.609 -10.350 1.00 83.69 97 ILE A C 1
ATOM 730 O O . ILE A 1 97 ? -8.790 -1.483 -9.866 1.00 83.69 97 ILE A O 1
ATOM 734 N N . ASP A 1 98 ? -9.518 -3.598 -9.685 1.00 83.19 98 ASP A N 1
ATOM 735 C CA . ASP A 1 98 ? -9.950 -3.491 -8.281 1.00 83.19 98 ASP A CA 1
ATOM 736 C C . ASP A 1 98 ? -8.768 -3.808 -7.341 1.00 83.19 98 ASP A C 1
ATOM 738 O O . ASP A 1 98 ? -8.072 -4.809 -7.523 1.00 83.19 98 ASP A O 1
ATOM 742 N N . ALA A 1 99 ? -8.577 -3.001 -6.291 1.00 80.38 99 ALA A N 1
ATOM 743 C CA . ALA A 1 99 ? -7.566 -3.206 -5.246 1.00 80.38 99 ALA A CA 1
ATOM 744 C C . ALA A 1 99 ? -7.699 -4.548 -4.490 1.00 80.38 99 ALA A C 1
ATOM 746 O O . ALA A 1 99 ? -6.787 -4.971 -3.777 1.00 80.38 99 ALA A O 1
ATOM 747 N N . LYS A 1 100 ? -8.838 -5.237 -4.619 1.00 83.62 100 LYS A N 1
ATOM 748 C CA . LYS A 1 100 ? -9.048 -6.601 -4.116 1.00 83.62 100 LYS A CA 1
ATOM 749 C C . LYS A 1 100 ? -8.255 -7.644 -4.888 1.00 83.62 100 LYS A C 1
ATOM 751 O O . LYS A 1 100 ? -7.938 -8.681 -4.300 1.00 83.62 100 LYS A O 1
ATOM 756 N N . LEU A 1 101 ? -7.899 -7.388 -6.143 1.00 78.50 101 LEU A N 1
ATOM 757 C CA . LEU A 1 101 ? -7.097 -8.311 -6.937 1.00 78.50 101 LEU A CA 1
ATOM 758 C C . LEU A 1 101 ? -5.665 -8.358 -6.397 1.00 78.50 101 LEU A C 1
ATOM 760 O O . 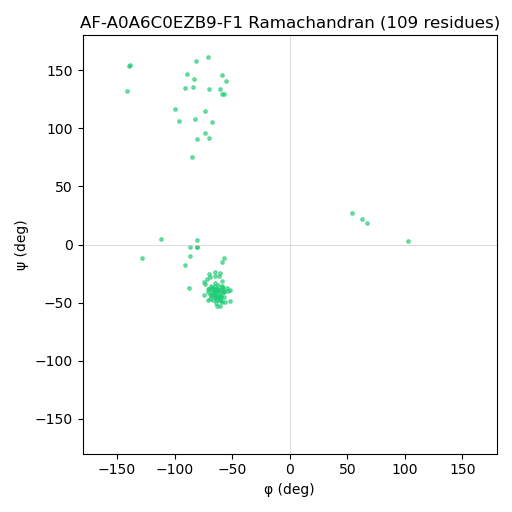LEU A 1 101 ? -5.062 -7.342 -6.065 1.00 78.50 101 LEU A O 1
ATOM 764 N N . THR A 1 102 ? -5.127 -9.561 -6.244 1.00 74.19 102 THR A N 1
ATOM 765 C CA . THR A 1 102 ? -3.700 -9.760 -5.964 1.00 74.19 102 THR A CA 1
ATOM 766 C C . THR A 1 102 ? -2.901 -9.669 -7.259 1.00 74.19 102 THR A C 1
ATOM 768 O O . THR A 1 102 ? -3.435 -9.932 -8.333 1.00 74.19 102 THR A O 1
ATOM 771 N N . PHE A 1 103 ? -1.602 -9.381 -7.172 1.00 69.06 103 PHE A N 1
ATOM 772 C CA . PHE A 1 103 ? -0.717 -9.387 -8.344 1.00 69.06 103 PHE A CA 1
ATOM 773 C C . PHE A 1 103 ? -0.759 -10.707 -9.122 1.00 69.06 103 PHE A C 1
ATOM 775 O O . PHE A 1 103 ? -0.785 -10.683 -10.343 1.00 69.06 103 PHE A O 1
ATOM 782 N N . ALA A 1 104 ? -0.872 -11.850 -8.436 1.00 73.50 104 ALA A N 1
ATOM 783 C CA . ALA A 1 104 ? -1.016 -13.156 -9.084 1.00 73.50 104 ALA A CA 1
ATOM 784 C C . ALA A 1 104 ? -2.325 -13.309 -9.890 1.00 73.50 104 ALA A C 1
ATOM 786 O O . ALA A 1 104 ? -2.402 -14.138 -10.791 1.00 73.50 104 ALA A O 1
ATOM 787 N N . GLN A 1 105 ? -3.361 -12.530 -9.563 1.00 76.94 105 GLN A N 1
ATOM 788 C CA . GLN A 1 105 ? -4.643 -12.515 -10.276 1.00 76.94 105 GLN A CA 1
ATOM 789 C C . GLN A 1 105 ? -4.671 -11.484 -11.410 1.00 76.94 105 GLN A C 1
ATOM 791 O O . GLN A 1 105 ? -5.527 -11.569 -12.291 1.00 76.94 105 GLN A O 1
ATOM 796 N N . ILE A 1 106 ? -3.756 -10.514 -11.398 1.00 72.00 106 ILE A N 1
ATOM 797 C CA . ILE A 1 106 ? -3.644 -9.509 -12.449 1.00 72.00 106 ILE A CA 1
ATOM 798 C C . ILE A 1 106 ? -2.847 -10.140 -13.585 1.00 72.00 106 ILE A C 1
ATOM 800 O O . ILE A 1 106 ? -1.638 -10.339 -13.486 1.00 72.00 106 ILE A O 1
ATOM 804 N N . LYS A 1 107 ? -3.527 -10.451 -14.692 1.00 63.09 107 LYS A N 1
ATOM 805 C CA . LYS A 1 107 ? -2.842 -10.766 -15.947 1.00 63.09 107 LYS A CA 1
ATOM 806 C C . LYS A 1 107 ? -2.226 -9.475 -16.470 1.00 63.09 107 LYS A C 1
ATOM 808 O O . LYS A 1 107 ? -2.887 -8.712 -17.168 1.00 63.09 107 LYS A O 1
ATOM 813 N N . ILE A 1 108 ? -0.977 -9.218 -16.098 1.00 55.47 108 ILE A N 1
ATOM 814 C CA . ILE A 1 1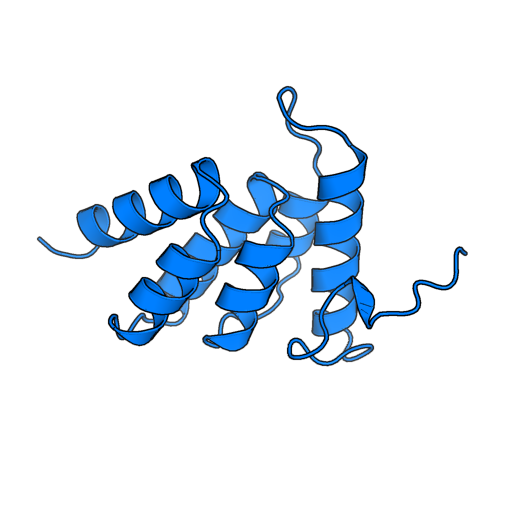08 ? -0.195 -8.157 -16.723 1.00 55.47 108 ILE A CA 1
ATOM 815 C C . ILE A 1 108 ? 0.052 -8.624 -18.154 1.00 55.47 108 ILE A C 1
ATOM 817 O O . ILE A 1 108 ? 0.815 -9.561 -18.383 1.00 55.47 108 ILE A O 1
ATOM 821 N N . VAL A 1 109 ? -0.655 -8.023 -19.107 1.00 47.34 109 VAL A N 1
ATOM 822 C CA . VAL A 1 109 ? -0.302 -8.164 -20.516 1.00 47.34 109 VAL A CA 1
ATOM 823 C C . VAL A 1 109 ? 0.954 -7.311 -20.693 1.00 47.34 109 VAL A C 1
ATOM 825 O O . VAL A 1 109 ? 0.872 -6.104 -20.446 1.00 47.34 109 VAL A O 1
ATOM 828 N N . PRO A 1 110 ? 2.124 -7.897 -21.003 1.00 41.56 110 PRO A N 1
ATOM 829 C CA . PRO A 1 110 ? 3.287 -7.086 -21.325 1.00 41.56 110 PRO A CA 1
ATOM 830 C C . PRO A 1 110 ? 2.932 -6.217 -22.537 1.00 41.56 110 PRO A C 1
ATOM 832 O O . PRO A 1 110 ? 2.365 -6.722 -23.509 1.00 41.56 110 PRO A O 1
ATOM 835 N N . LEU A 1 111 ? 3.190 -4.912 -22.411 1.00 43.41 111 LEU A N 1
ATOM 836 C CA . LEU A 1 111 ? 3.127 -3.963 -23.523 1.00 43.41 111 LEU A CA 1
ATOM 837 C C . LEU A 1 111 ? 4.167 -4.325 -24.585 1.00 43.41 111 LEU A C 1
ATOM 839 O O . LEU A 1 111 ? 5.287 -4.719 -24.183 1.00 43.41 111 LEU A O 1
#

Foldseek 3Di:
DPLPVLLVVLLVCLVVLVLVSNLVSLVVDDDDLVSLQVSLLSNLLVLNQSNNLSSVVSPHALDPSSLVNLCDDDPVDDNVSSPVSNVVSVCVNVVVDDSPDHPVRDPPPDD